Protein AF-A0A3D4UJV1-F1 (afdb_monomer_lite)

Sequence (113 aa):
MIWMHNSDQGIFFSTETPVWVSLVMLLGGVVTIVPLICFTNAVRLLPLSTVGLMQYSAPTGQLLLSVVFFDEVFTPLKFAAFAIIWVAVGIYSWDMIRGHRASRAALRTEMLE

Structure (mmCIF, N/CA/C/O backbone):
data_AF-A0A3D4UJV1-F1
#
_entry.id   AF-A0A3D4UJV1-F1
#
loop_
_atom_site.group_PDB
_atom_site.id
_atom_site.type_symbol
_atom_site.label_atom_id
_atom_site.label_alt_id
_atom_site.label_comp_id
_atom_site.label_asym_id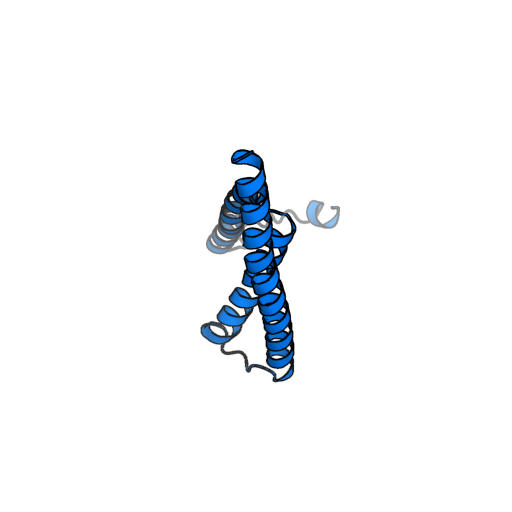
_atom_site.label_entity_id
_atom_site.label_seq_id
_atom_site.pdbx_PDB_ins_code
_atom_site.Cartn_x
_atom_site.Cartn_y
_atom_site.Cartn_z
_atom_site.occupancy
_atom_site.B_iso_or_equiv
_atom_site.auth_seq_id
_atom_site.auth_comp_id
_atom_site.auth_asym_id
_atom_site.auth_atom_id
_atom_site.pdbx_PDB_model_num
ATOM 1 N N . MET A 1 1 ? 30.342 -4.001 -1.240 1.00 52.56 1 MET A N 1
ATOM 2 C CA . MET A 1 1 ? 31.024 -2.690 -1.354 1.00 52.56 1 MET A CA 1
ATOM 3 C C . MET A 1 1 ? 32.319 -2.736 -2.172 1.00 52.56 1 MET A C 1
ATOM 5 O O . MET A 1 1 ? 32.577 -1.776 -2.877 1.00 52.56 1 MET A O 1
ATOM 9 N N . ILE A 1 2 ? 33.084 -3.838 -2.179 1.00 67.94 2 ILE A N 1
ATOM 10 C CA . ILE A 1 2 ? 34.333 -3.967 -2.969 1.00 67.94 2 ILE A CA 1
ATOM 11 C C . ILE A 1 2 ? 34.107 -3.919 -4.497 1.00 67.94 2 ILE A C 1
ATOM 13 O O . ILE A 1 2 ? 34.927 -3.365 -5.218 1.00 67.94 2 ILE A O 1
ATOM 17 N N . TRP A 1 3 ? 32.979 -4.430 -5.004 1.00 66.25 3 TRP A N 1
ATOM 18 C CA . TRP A 1 3 ? 32.669 -4.405 -6.444 1.00 66.25 3 TRP A CA 1
ATOM 19 C C . TRP A 1 3 ? 32.398 -2.986 -6.978 1.00 66.25 3 TRP A C 1
ATOM 21 O O . TRP A 1 3 ? 32.878 -2.629 -8.047 1.00 66.25 3 TRP A O 1
ATOM 31 N N . MET A 1 4 ? 31.707 -2.147 -6.194 1.00 57.94 4 MET A N 1
ATOM 32 C CA . MET A 1 4 ? 31.446 -0.737 -6.536 1.00 57.94 4 MET A CA 1
ATOM 33 C C . MET A 1 4 ? 32.677 0.157 -6.348 1.00 57.94 4 MET A C 1
ATOM 35 O O . MET A 1 4 ? 32.786 1.168 -7.018 1.00 57.94 4 MET A O 1
ATOM 39 N N . HIS A 1 5 ? 33.613 -0.207 -5.466 1.00 64.88 5 HIS A N 1
ATOM 40 C CA . HIS A 1 5 ? 34.853 0.558 -5.280 1.00 64.88 5 HIS A CA 1
ATOM 41 C C . HIS A 1 5 ? 35.839 0.402 -6.448 1.00 64.88 5 HIS A C 1
ATOM 43 O O . HIS A 1 5 ? 36.641 1.290 -6.686 1.00 64.88 5 HIS A O 1
ATOM 49 N N . ASN A 1 6 ? 35.773 -0.717 -7.177 1.00 65.00 6 ASN A N 1
ATOM 50 C CA . ASN A 1 6 ? 36.601 -0.960 -8.365 1.00 65.00 6 ASN A CA 1
ATOM 51 C C . ASN A 1 6 ? 35.888 -0.591 -9.676 1.00 65.00 6 ASN A C 1
ATOM 53 O O . ASN A 1 6 ? 36.486 -0.661 -10.746 1.00 65.00 6 ASN A O 1
ATOM 57 N N . SER A 1 7 ? 34.606 -0.237 -9.593 1.00 63.44 7 SER A N 1
ATOM 58 C CA . SER A 1 7 ? 33.786 0.158 -10.731 1.00 63.44 7 SER A CA 1
ATOM 59 C C . SER A 1 7 ? 33.468 1.642 -10.560 1.00 63.44 7 SER A C 1
ATOM 61 O O . SER A 1 7 ? 32.452 1.971 -9.955 1.00 63.44 7 SER A O 1
ATOM 63 N N . ASP A 1 8 ? 34.310 2.537 -11.087 1.00 56.16 8 ASP A N 1
ATOM 64 C CA . ASP A 1 8 ? 34.094 4.003 -11.134 1.00 56.16 8 ASP A CA 1
ATOM 65 C C . ASP A 1 8 ? 32.889 4.413 -12.020 1.00 56.16 8 ASP A C 1
ATOM 67 O O . ASP A 1 8 ? 32.858 5.464 -12.658 1.00 56.16 8 ASP A O 1
ATOM 71 N N . GLN A 1 9 ? 31.864 3.567 -12.097 1.00 62.94 9 GLN A N 1
ATOM 72 C CA . GLN A 1 9 ? 30.640 3.788 -12.847 1.00 62.94 9 GLN A CA 1
ATOM 73 C C . GLN A 1 9 ? 29.576 4.322 -11.891 1.00 62.94 9 GLN A C 1
ATOM 75 O O . GLN A 1 9 ? 28.816 3.578 -11.267 1.00 62.94 9 GLN A O 1
ATOM 80 N N . GLY A 1 10 ? 29.527 5.646 -11.755 1.00 63.19 10 GLY A N 1
ATOM 81 C CA . GLY A 1 10 ? 28.397 6.309 -11.116 1.00 63.19 10 GLY A CA 1
ATOM 82 C C . GLY A 1 10 ? 27.124 6.049 -11.922 1.00 63.19 10 GLY A C 1
ATOM 83 O O . GLY A 1 10 ? 27.002 6.517 -13.040 1.00 63.19 10 GLY A O 1
ATOM 84 N N . ILE A 1 11 ? 26.152 5.325 -11.364 1.00 69.62 11 ILE A N 1
ATOM 85 C CA . ILE A 1 11 ? 24.879 5.007 -12.049 1.00 69.62 11 ILE A CA 1
ATOM 86 C C . ILE A 1 11 ? 24.073 6.284 -12.381 1.00 69.62 11 ILE A C 1
ATOM 88 O O . ILE A 1 11 ? 23.264 6.300 -13.307 1.00 69.62 11 ILE A O 1
ATOM 92 N N . PHE A 1 12 ? 24.310 7.368 -11.638 1.00 70.62 12 PHE A N 1
ATOM 93 C CA . PHE A 1 12 ? 23.686 8.672 -11.843 1.00 70.62 12 PHE A CA 1
ATOM 94 C C . PHE A 1 12 ? 24.579 9.566 -12.700 1.00 70.62 12 PHE A C 1
ATOM 96 O O . PHE A 1 12 ? 25.737 9.791 -12.359 1.00 70.62 12 PHE A O 1
ATOM 103 N N . PHE A 1 13 ? 24.016 10.112 -13.779 1.00 69.88 13 PHE A N 1
ATOM 104 C CA . PHE A 1 13 ? 24.700 11.039 -14.689 1.00 69.88 13 PHE A CA 1
ATOM 105 C C . PHE A 1 13 ? 26.000 10.498 -15.323 1.00 69.88 13 PHE A C 1
ATOM 107 O O . PHE A 1 13 ? 26.877 11.288 -15.671 1.00 69.88 13 PHE A O 1
ATOM 114 N N . SER A 1 14 ? 26.137 9.177 -15.514 1.00 72.69 14 SER A N 1
ATOM 115 C CA . SER A 1 14 ? 27.242 8.646 -16.330 1.00 72.69 14 SER A CA 1
ATOM 116 C C . SER A 1 14 ? 27.056 8.973 -17.808 1.00 72.69 14 SER A C 1
ATOM 118 O O . SER A 1 14 ? 25.929 9.062 -18.295 1.00 72.69 14 SER A O 1
ATOM 120 N N . THR A 1 15 ? 28.168 9.093 -18.532 1.00 66.69 15 THR A N 1
ATOM 121 C CA . THR A 1 15 ? 28.199 9.311 -19.988 1.00 66.69 15 THR A CA 1
ATOM 122 C C . THR A 1 15 ? 27.546 8.160 -20.768 1.00 66.69 15 THR A C 1
ATOM 124 O O . THR A 1 15 ? 27.037 8.374 -21.863 1.00 66.69 15 THR A O 1
ATOM 127 N N . GLU A 1 16 ? 27.517 6.963 -20.177 1.00 71.88 16 GLU A N 1
ATOM 128 C CA . GLU A 1 16 ? 26.940 5.737 -20.742 1.00 71.88 16 GLU A CA 1
ATOM 129 C C . GLU A 1 16 ? 25.411 5.664 -20.560 1.00 71.88 16 GLU A C 1
ATOM 131 O O . GLU A 1 16 ? 24.700 5.059 -21.364 1.00 71.88 16 GLU A O 1
ATOM 136 N N . THR A 1 17 ? 24.876 6.281 -19.500 1.00 73.06 17 THR A N 1
ATOM 137 C CA . THR A 1 17 ? 23.440 6.255 -19.195 1.00 73.06 17 THR A CA 1
ATOM 138 C C . THR A 1 17 ? 22.736 7.502 -19.723 1.00 73.06 17 THR A C 1
ATOM 140 O O . THR A 1 17 ? 23.117 8.617 -19.364 1.00 73.06 17 THR A O 1
ATOM 143 N N . PRO A 1 18 ? 21.641 7.363 -20.486 1.00 82.69 18 PRO A N 1
ATOM 144 C CA . PRO A 1 18 ? 20.849 8.510 -20.902 1.00 82.69 18 PRO A CA 1
ATOM 145 C C . PRO A 1 18 ? 20.337 9.324 -19.702 1.00 82.69 18 PRO A C 1
ATOM 147 O O . PRO A 1 18 ? 19.801 8.768 -18.742 1.00 82.69 18 PRO A O 1
ATOM 150 N N . VAL A 1 19 ? 20.417 10.656 -19.788 1.00 83.50 19 VAL A N 1
ATOM 151 C CA . VAL A 1 19 ? 20.004 11.588 -18.715 1.00 83.50 19 VAL A CA 1
ATOM 152 C C . VAL A 1 19 ? 18.552 11.365 -18.264 1.00 83.50 19 VAL A C 1
ATOM 154 O O . VAL A 1 19 ? 18.228 11.539 -17.087 1.00 83.50 19 VAL A O 1
ATOM 157 N N . TRP A 1 20 ? 17.675 10.916 -19.170 1.00 84.81 20 TRP A N 1
ATOM 158 C CA . TRP A 1 20 ? 16.277 10.617 -18.851 1.00 84.81 20 TRP A CA 1
ATOM 159 C C . TRP A 1 20 ? 16.130 9.494 -17.812 1.00 84.81 20 TRP A C 1
ATOM 161 O O . TRP A 1 20 ? 15.226 9.560 -16.984 1.00 84.81 20 TRP A O 1
ATOM 171 N N . VAL A 1 21 ? 17.032 8.505 -17.792 1.00 85.75 21 VAL A N 1
ATOM 172 C CA . VAL A 1 21 ? 16.995 7.392 -16.825 1.00 85.75 21 VAL A CA 1
ATOM 173 C C . VAL A 1 21 ? 17.255 7.911 -15.412 1.00 85.75 21 VAL A C 1
ATOM 175 O O . VAL A 1 21 ? 16.516 7.589 -14.483 1.00 85.75 21 VAL A O 1
ATOM 178 N N . SER A 1 22 ? 18.258 8.783 -15.260 1.00 86.06 22 SER A N 1
ATOM 179 C CA . SER A 1 22 ? 18.573 9.432 -13.979 1.00 86.06 22 SER A CA 1
ATOM 180 C C . SER A 1 22 ? 17.407 10.299 -13.483 1.00 86.06 22 SER A C 1
ATOM 182 O O . SER A 1 22 ? 17.075 10.273 -12.297 1.00 86.06 22 SER A O 1
ATOM 184 N N . LEU A 1 23 ? 16.736 11.014 -14.394 1.00 86.25 23 LEU A N 1
ATOM 185 C CA . LEU A 1 23 ? 15.533 11.799 -14.093 1.00 86.25 23 LEU A CA 1
ATOM 186 C C . LEU A 1 23 ? 14.362 10.923 -13.626 1.00 86.25 23 LEU A C 1
ATOM 188 O O . LEU A 1 23 ? 13.740 11.238 -12.614 1.00 86.25 23 LEU A O 1
ATOM 192 N N . VAL A 1 24 ? 14.074 9.813 -14.313 1.00 88.44 24 VAL A N 1
ATOM 193 C CA . VAL A 1 24 ? 12.981 8.898 -13.937 1.00 88.44 24 VAL A CA 1
ATOM 194 C C . VAL A 1 24 ? 13.258 8.214 -12.594 1.00 88.44 24 VAL A C 1
ATOM 196 O O . VAL A 1 24 ? 12.341 8.086 -11.785 1.00 88.44 24 VAL A O 1
ATOM 199 N N . MET A 1 25 ? 14.508 7.840 -12.296 1.00 85.56 25 MET A N 1
ATOM 200 C CA . MET A 1 25 ? 14.876 7.286 -10.983 1.00 85.56 25 MET A CA 1
ATOM 201 C C . MET A 1 25 ? 14.678 8.300 -9.848 1.00 85.56 25 MET A C 1
ATOM 203 O O . MET A 1 25 ? 14.122 7.949 -8.806 1.00 85.56 25 MET A O 1
ATOM 207 N N . LEU A 1 26 ? 15.073 9.562 -10.054 1.00 86.69 26 LEU A N 1
ATOM 208 C CA . LEU A 1 26 ? 14.816 10.643 -9.095 1.00 86.69 26 LEU A CA 1
ATOM 209 C C . LEU A 1 26 ? 13.315 10.870 -8.890 1.00 86.69 26 LEU A C 1
ATOM 211 O O . LEU A 1 26 ? 12.848 10.966 -7.753 1.00 86.69 26 LEU A O 1
ATOM 215 N N . LEU A 1 27 ? 12.548 10.899 -9.981 1.00 88.31 27 LEU A N 1
ATOM 216 C CA . LEU A 1 27 ? 11.095 11.038 -9.927 1.00 88.31 27 LEU A CA 1
ATOM 217 C C . LEU A 1 27 ? 10.429 9.860 -9.211 1.00 88.31 27 LEU A C 1
ATOM 219 O O . LEU A 1 27 ? 9.482 10.085 -8.465 1.00 88.31 27 LEU A O 1
ATOM 223 N N . GLY A 1 28 ? 10.941 8.634 -9.348 1.00 87.62 28 GLY A N 1
ATOM 224 C CA . GLY A 1 28 ? 10.463 7.474 -8.589 1.00 87.62 28 GLY A CA 1
ATOM 225 C C . GLY A 1 28 ? 10.554 7.678 -7.071 1.00 87.62 28 GLY A C 1
ATOM 226 O O . GLY A 1 28 ? 9.618 7.346 -6.340 1.00 87.62 28 GLY A O 1
ATOM 227 N N . GLY A 1 29 ? 11.634 8.304 -6.591 1.00 86.12 29 GLY A N 1
ATOM 228 C CA . GLY A 1 29 ? 11.777 8.704 -5.186 1.00 86.12 29 GLY A CA 1
ATOM 229 C C . GLY A 1 29 ? 10.748 9.754 -4.749 1.00 86.12 29 GLY A C 1
ATOM 230 O O . GLY A 1 29 ? 10.138 9.634 -3.689 1.00 86.12 29 GLY A O 1
ATOM 231 N N . VAL A 1 30 ? 10.489 10.761 -5.585 1.00 89.69 30 VAL A N 1
ATOM 232 C CA . VAL A 1 30 ? 9.490 11.804 -5.287 1.00 89.69 30 VAL A CA 1
ATOM 233 C C . VAL A 1 30 ? 8.073 11.222 -5.268 1.00 89.69 30 VAL A C 1
ATOM 235 O O . VAL A 1 30 ? 7.323 11.441 -4.317 1.00 89.69 30 VAL A O 1
ATOM 238 N N . VAL A 1 31 ? 7.721 10.430 -6.282 1.00 90.50 31 VAL A N 1
ATOM 239 C CA . VAL A 1 31 ? 6.404 9.791 -6.430 1.00 90.50 31 VAL A CA 1
ATOM 240 C C . VAL A 1 31 ? 6.094 8.841 -5.272 1.00 90.50 31 VAL A C 1
ATOM 242 O O . VAL A 1 31 ? 4.931 8.703 -4.909 1.00 90.50 31 VAL A O 1
ATOM 245 N N . THR A 1 32 ? 7.102 8.218 -4.656 1.00 86.69 32 THR A N 1
ATOM 246 C CA . THR A 1 32 ? 6.914 7.328 -3.497 1.00 86.69 32 THR A CA 1
ATOM 247 C C . THR A 1 32 ? 6.840 8.078 -2.167 1.00 86.69 32 THR A C 1
ATOM 249 O O . THR A 1 32 ? 6.041 7.708 -1.306 1.00 86.69 32 THR A O 1
ATOM 252 N N . ILE A 1 33 ? 7.601 9.162 -1.992 1.00 92.75 33 ILE A N 1
ATOM 253 C CA . ILE A 1 33 ? 7.597 9.960 -0.753 1.00 92.75 33 ILE A CA 1
ATOM 254 C C . ILE A 1 33 ? 6.272 10.703 -0.543 1.00 92.75 33 ILE A C 1
ATOM 256 O O . ILE A 1 33 ? 5.781 10.771 0.584 1.00 92.75 33 ILE A O 1
ATOM 260 N N . VAL A 1 34 ? 5.668 11.237 -1.607 1.00 90.94 34 VAL A N 1
ATOM 261 C CA . VAL A 1 34 ? 4.410 12.003 -1.531 1.00 90.94 34 VAL A CA 1
ATOM 262 C C . VAL A 1 34 ? 3.270 11.219 -0.848 1.00 90.94 34 VAL A C 1
ATOM 264 O O . VAL A 1 34 ? 2.738 11.703 0.159 1.00 90.94 34 VAL A O 1
ATOM 267 N N . PRO A 1 35 ? 2.891 10.011 -1.312 1.00 83.56 35 PRO A N 1
ATOM 268 C CA . PRO A 1 35 ? 1.860 9.218 -0.654 1.00 83.56 35 PRO A CA 1
ATOM 269 C C . PRO A 1 35 ? 2.295 8.748 0.737 1.00 83.56 35 PRO A C 1
ATOM 271 O O . PRO A 1 35 ? 1.449 8.666 1.623 1.00 83.56 35 PRO A O 1
ATOM 274 N N . LEU A 1 36 ? 3.591 8.511 0.974 1.00 86.94 36 LEU A N 1
ATOM 275 C CA . LEU A 1 36 ? 4.096 8.093 2.285 1.00 86.94 36 LEU A CA 1
ATOM 276 C C . LEU A 1 36 ? 3.909 9.184 3.351 1.00 86.94 36 LEU A C 1
ATOM 278 O O . LEU A 1 36 ? 3.465 8.897 4.465 1.00 86.94 36 LEU A O 1
ATOM 282 N N . ILE A 1 37 ? 4.200 10.443 3.012 1.00 89.75 37 ILE A N 1
ATOM 283 C CA . ILE A 1 37 ? 3.998 11.589 3.909 1.00 89.75 37 ILE A CA 1
ATOM 284 C C . ILE A 1 37 ? 2.502 11.810 4.155 1.00 89.75 37 ILE A C 1
ATOM 286 O O . ILE A 1 37 ? 2.091 11.992 5.303 1.00 89.75 37 ILE A O 1
ATOM 290 N N . CYS A 1 38 ? 1.675 11.749 3.106 1.00 84.94 38 CYS A N 1
ATOM 291 C CA . CYS A 1 38 ? 0.218 11.849 3.234 1.00 84.94 38 CYS A CA 1
ATOM 292 C C . CYS A 1 38 ? -0.339 10.754 4.164 1.00 84.94 38 CYS A C 1
ATOM 294 O O . CYS A 1 38 ? -1.048 11.044 5.130 1.00 84.94 38 CYS A O 1
ATOM 296 N N . PHE A 1 39 ? 0.075 9.504 3.945 1.00 82.31 39 PHE A N 1
ATOM 297 C CA . PHE A 1 39 ? -0.311 8.356 4.758 1.00 82.31 39 PHE A CA 1
ATOM 298 C C . PHE A 1 39 ? 0.142 8.495 6.213 1.00 82.31 39 PHE A C 1
ATOM 300 O O . PHE A 1 39 ? -0.654 8.278 7.121 1.00 82.31 39 PHE A O 1
ATOM 307 N N . THR A 1 40 ? 1.383 8.922 6.455 1.00 85.50 40 THR A N 1
ATOM 308 C CA . THR A 1 40 ? 1.928 9.104 7.813 1.00 85.50 40 THR A CA 1
ATOM 309 C C . THR A 1 40 ? 1.114 10.111 8.630 1.00 85.50 40 THR A C 1
ATOM 311 O O . THR A 1 40 ? 0.953 9.938 9.839 1.00 85.50 40 THR A O 1
ATOM 314 N N . ASN A 1 41 ? 0.567 11.144 7.984 1.00 83.81 41 ASN A N 1
ATOM 315 C CA . ASN A 1 41 ? -0.332 12.095 8.636 1.00 83.81 41 ASN A CA 1
ATOM 316 C C . ASN A 1 41 ? -1.727 11.493 8.885 1.00 83.81 41 ASN A C 1
ATOM 318 O O . ASN A 1 41 ? -2.278 11.668 9.969 1.00 83.81 41 ASN A O 1
ATOM 322 N N . ALA A 1 42 ? -2.274 10.741 7.924 1.00 78.44 42 ALA A N 1
ATOM 323 C CA . ALA A 1 42 ? -3.596 10.118 8.034 1.00 78.44 42 ALA A CA 1
ATOM 324 C C . ALA A 1 42 ? -3.653 8.973 9.064 1.00 78.44 42 ALA A C 1
ATOM 326 O O . ALA A 1 42 ? -4.641 8.832 9.783 1.00 78.44 42 ALA A O 1
ATOM 327 N N . VAL A 1 43 ? -2.586 8.177 9.186 1.00 81.31 43 VAL A N 1
ATOM 328 C CA . VAL A 1 43 ? -2.537 6.997 10.067 1.00 81.31 43 VAL A CA 1
ATOM 329 C C . VAL A 1 43 ? -2.684 7.360 11.547 1.00 81.31 43 VAL A C 1
ATOM 331 O O . VAL A 1 43 ? -3.190 6.564 12.328 1.00 81.31 43 VAL A O 1
ATOM 334 N N . ARG A 1 44 ? -2.289 8.581 11.935 1.00 78.75 44 ARG A N 1
ATOM 335 C CA . ARG A 1 44 ? -2.397 9.084 13.317 1.00 78.75 44 ARG A CA 1
ATOM 336 C C . ARG A 1 44 ? -3.844 9.319 13.757 1.00 78.75 44 ARG A C 1
ATOM 338 O O . ARG A 1 44 ? -4.096 9.463 14.947 1.00 78.75 44 ARG A O 1
ATOM 345 N N . LEU A 1 45 ? -4.773 9.378 12.803 1.00 76.12 45 LEU A N 1
ATOM 346 C CA . LEU A 1 45 ? -6.190 9.679 13.013 1.00 76.12 45 LEU A CA 1
ATOM 347 C C . LEU A 1 45 ? -7.081 8.433 12.882 1.00 76.12 45 LEU A C 1
ATOM 349 O O . LEU A 1 45 ? -8.286 8.521 13.112 1.00 76.12 45 LEU A O 1
ATOM 353 N N . LEU A 1 46 ? -6.516 7.288 12.487 1.00 77.94 46 LEU A N 1
ATOM 354 C CA . LEU A 1 46 ? -7.264 6.085 12.130 1.00 77.94 46 LEU A CA 1
ATOM 355 C C . LEU A 1 46 ? -6.923 4.924 13.078 1.00 77.94 46 LEU A C 1
ATOM 357 O O . LEU A 1 46 ? -5.749 4.696 13.372 1.00 77.94 46 LEU A O 1
ATOM 361 N N . PRO A 1 47 ? -7.919 4.133 13.514 1.00 77.62 47 PRO A N 1
ATOM 362 C CA . PRO A 1 47 ? -7.671 2.855 14.170 1.00 77.62 47 PRO A CA 1
ATOM 363 C C . PRO A 1 47 ? -6.808 1.942 13.286 1.00 77.62 47 PRO A C 1
ATOM 365 O O . PRO A 1 47 ? -7.002 1.886 12.069 1.00 77.62 47 PRO A O 1
ATOM 368 N N . LEU A 1 48 ? -5.888 1.184 13.892 1.00 73.56 48 LEU A N 1
ATOM 369 C CA . LEU A 1 48 ? -4.960 0.286 13.183 1.00 73.56 48 LEU A CA 1
ATOM 370 C C . LEU A 1 48 ? -5.690 -0.718 12.264 1.00 73.56 48 LEU A C 1
ATOM 372 O O . LEU A 1 48 ? -5.206 -1.052 11.184 1.00 73.56 48 LEU A O 1
ATOM 376 N N . SER A 1 49 ? -6.891 -1.140 12.663 1.00 72.88 49 SER A N 1
ATOM 377 C CA . SER A 1 49 ? -7.810 -1.955 11.865 1.00 72.88 49 SER A CA 1
ATOM 378 C C . SER A 1 49 ? -8.244 -1.290 10.557 1.00 72.88 49 SER A C 1
ATOM 380 O O . SER A 1 49 ? -8.208 -1.913 9.497 1.00 72.88 49 SER A O 1
ATOM 382 N N . THR A 1 50 ? -8.639 -0.018 10.614 1.00 75.75 50 THR A N 1
ATOM 383 C CA . THR A 1 50 ? -9.092 0.755 9.450 1.00 75.75 50 THR A CA 1
ATOM 384 C C . THR A 1 50 ? -7.948 0.981 8.465 1.00 75.75 50 THR A C 1
ATOM 386 O O . THR A 1 50 ? -8.142 0.906 7.253 1.00 75.75 50 THR A O 1
ATOM 389 N N . VAL A 1 51 ? -6.739 1.199 8.985 1.00 80.50 51 VAL A N 1
ATOM 390 C CA . VAL A 1 51 ? -5.517 1.363 8.188 1.00 80.50 51 VAL A CA 1
ATOM 391 C C . VAL A 1 51 ? -5.191 0.085 7.414 1.00 80.50 51 VAL A C 1
ATOM 393 O O . VAL A 1 51 ? -4.939 0.151 6.212 1.00 80.50 51 VAL A O 1
ATOM 396 N N . GLY A 1 52 ? -5.247 -1.078 8.073 1.00 75.06 52 GLY A N 1
ATOM 397 C CA . GLY A 1 52 ? -5.057 -2.374 7.416 1.00 75.06 52 GLY A CA 1
ATOM 398 C C . GLY A 1 52 ? -6.097 -2.635 6.322 1.00 75.06 52 GLY A C 1
ATOM 399 O O . GLY A 1 52 ? -5.758 -3.137 5.253 1.00 75.06 52 GLY A O 1
ATOM 400 N N . LEU A 1 53 ? -7.348 -2.210 6.534 1.00 75.38 53 LEU A N 1
ATOM 401 C CA . LEU A 1 53 ? -8.390 -2.299 5.509 1.00 75.38 53 LEU A CA 1
ATOM 402 C C . LEU A 1 53 ? -8.087 -1.412 4.295 1.00 75.38 53 LEU A C 1
ATOM 404 O O . LEU A 1 53 ? -8.249 -1.838 3.155 1.00 75.38 53 LEU A O 1
ATOM 408 N N . MET A 1 54 ? -7.609 -0.187 4.527 1.00 77.81 54 MET A N 1
ATOM 409 C CA . MET A 1 54 ? -7.229 0.731 3.450 1.00 77.81 54 MET A CA 1
ATOM 410 C C . MET A 1 54 ? -6.070 0.198 2.608 1.00 77.81 54 MET A C 1
ATOM 412 O O . MET A 1 54 ? -6.030 0.461 1.407 1.00 77.81 54 MET A O 1
ATOM 416 N N . GLN A 1 55 ? -5.161 -0.592 3.182 1.00 78.19 55 GLN A N 1
ATOM 417 C CA . GLN A 1 55 ? -4.060 -1.202 2.431 1.00 78.19 55 GLN A CA 1
ATOM 418 C C . GLN A 1 55 ? -4.528 -2.226 1.388 1.00 78.19 55 GLN A C 1
ATOM 420 O O . GLN A 1 55 ? -3.822 -2.420 0.403 1.00 78.19 55 GLN A O 1
ATOM 425 N N . TYR A 1 56 ? -5.734 -2.797 1.505 1.00 73.94 56 TYR A N 1
ATOM 426 C CA . TYR A 1 56 ? -6.322 -3.649 0.457 1.00 73.94 56 TYR A CA 1
ATOM 427 C C . TYR A 1 56 ? -6.686 -2.888 -0.834 1.00 73.94 56 TYR A C 1
ATOM 429 O O . TYR A 1 56 ? -6.894 -3.502 -1.886 1.00 73.94 56 TYR A O 1
ATOM 437 N N . SER A 1 57 ? -6.695 -1.552 -0.807 1.00 76.62 57 SER A N 1
ATOM 438 C CA . SER A 1 57 ? -6.844 -0.738 -2.020 1.00 76.62 57 SER A CA 1
ATOM 439 C C . SER A 1 57 ? -5.616 -0.812 -2.934 1.00 76.62 57 SER A C 1
ATOM 441 O O . SER A 1 57 ? -5.771 -0.807 -4.153 1.00 76.62 57 SER A O 1
ATOM 443 N N . ALA A 1 58 ? -4.411 -0.966 -2.376 1.00 81.12 58 ALA A N 1
ATOM 444 C CA . ALA A 1 58 ? -3.170 -1.059 -3.141 1.00 81.12 58 ALA A CA 1
ATOM 445 C C . ALA A 1 58 ? -3.132 -2.275 -4.092 1.00 81.12 58 ALA A C 1
ATOM 447 O O . ALA A 1 58 ? -2.951 -2.065 -5.295 1.00 81.12 58 ALA A O 1
ATOM 448 N N . PRO A 1 59 ? -3.375 -3.525 -3.638 1.00 78.81 59 PRO A N 1
ATOM 449 C CA . PRO A 1 59 ? -3.438 -4.669 -4.544 1.00 78.81 59 PRO A CA 1
ATOM 450 C C . PRO A 1 59 ? -4.610 -4.571 -5.532 1.00 78.81 59 PRO A C 1
ATOM 452 O O . PRO A 1 59 ? -4.498 -5.074 -6.645 1.00 78.81 59 PRO A O 1
ATOM 455 N N . THR A 1 60 ? -5.702 -3.877 -5.186 1.00 81.75 60 THR A N 1
ATOM 456 C CA . THR A 1 60 ? -6.810 -3.610 -6.123 1.00 81.75 60 THR A CA 1
ATOM 457 C C . THR A 1 60 ? -6.391 -2.642 -7.234 1.00 81.75 60 THR A C 1
ATOM 459 O O . THR A 1 60 ? -6.677 -2.884 -8.403 1.00 81.75 60 THR A O 1
ATOM 462 N N . GLY A 1 61 ? -5.678 -1.567 -6.891 1.00 83.12 61 GLY A N 1
ATOM 463 C CA . GLY A 1 61 ? -5.127 -0.624 -7.863 1.00 83.12 61 GLY A CA 1
ATOM 464 C C . GLY A 1 61 ? -4.102 -1.285 -8.782 1.00 83.12 61 GLY A C 1
ATOM 465 O O . GLY A 1 61 ? -4.159 -1.096 -9.993 1.00 83.12 61 GLY A O 1
ATOM 466 N N . GLN A 1 62 ? -3.224 -2.125 -8.225 1.00 82.81 62 GLN A N 1
ATOM 467 C CA . GLN A 1 62 ? -2.261 -2.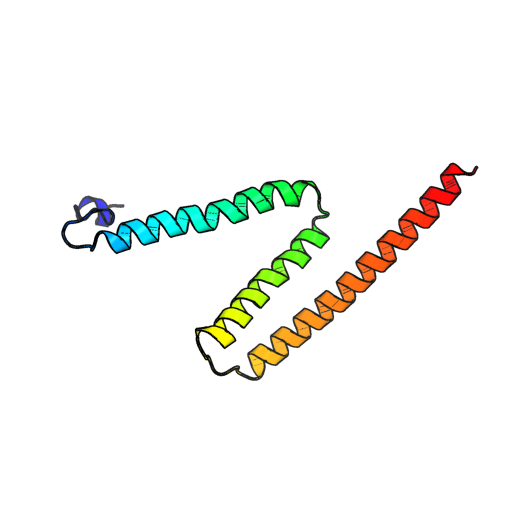904 -9.003 1.00 82.81 62 GLN A CA 1
ATOM 468 C C . GLN A 1 62 ? -2.961 -3.876 -9.958 1.00 82.81 62 GLN A C 1
ATOM 470 O O . GLN A 1 62 ? -2.587 -3.960 -11.122 1.00 82.81 62 GLN A O 1
ATOM 475 N N . LEU A 1 63 ? -4.017 -4.550 -9.498 1.00 81.50 63 LEU A N 1
ATOM 476 C CA . LEU A 1 63 ? -4.846 -5.415 -10.330 1.00 81.50 63 LEU A CA 1
ATOM 477 C C . LEU A 1 63 ? -5.505 -4.649 -11.485 1.00 81.50 63 LEU A C 1
ATOM 479 O O . LEU A 1 63 ? -5.443 -5.099 -12.626 1.00 81.50 63 LEU A O 1
ATO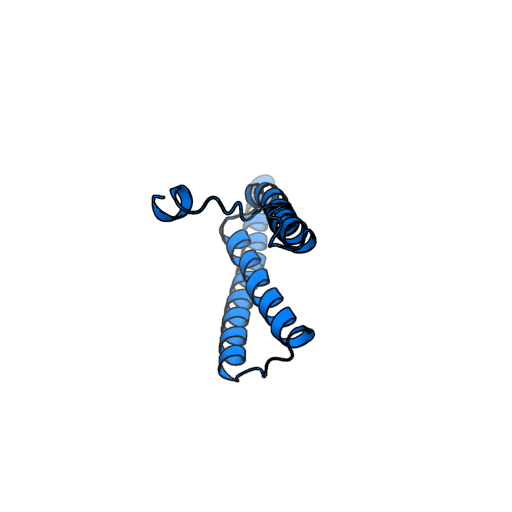M 483 N N . LEU A 1 64 ? -6.101 -3.487 -11.206 1.00 82.38 64 LEU A N 1
ATOM 484 C CA . LEU A 1 64 ? -6.724 -2.638 -12.225 1.00 82.38 64 LEU A CA 1
ATOM 485 C C . LEU A 1 64 ? -5.706 -2.143 -13.254 1.00 82.38 64 LEU A C 1
ATOM 487 O O . LEU A 1 64 ? -5.979 -2.208 -14.448 1.00 82.38 64 LEU A O 1
ATOM 491 N N . LEU A 1 65 ? -4.526 -1.700 -12.811 1.00 82.31 65 LEU A N 1
ATOM 492 C CA . LEU A 1 65 ? -3.427 -1.344 -13.709 1.00 82.31 65 LEU A CA 1
ATOM 493 C C . LEU A 1 65 ? -3.000 -2.540 -14.567 1.00 82.31 65 LEU A C 1
ATOM 495 O O . LEU A 1 65 ? -2.850 -2.388 -15.774 1.00 82.31 65 LEU A O 1
ATOM 499 N N . SER A 1 66 ? -2.862 -3.735 -13.987 1.00 82.75 66 SER A N 1
ATOM 500 C CA . SER A 1 66 ? -2.530 -4.951 -14.740 1.00 82.75 66 SER A CA 1
ATOM 501 C C . SER A 1 66 ? -3.563 -5.295 -15.817 1.00 82.75 66 SER A C 1
ATOM 503 O O . SER A 1 66 ? -3.175 -5.695 -16.908 1.00 82.75 66 SER A O 1
ATOM 505 N N . VAL A 1 67 ? -4.859 -5.111 -15.550 1.00 77.69 67 VAL A N 1
ATOM 506 C CA . VAL A 1 67 ? -5.915 -5.369 -16.546 1.00 77.69 67 VAL A CA 1
ATOM 507 C C . VAL A 1 67 ? -5.963 -4.279 -17.612 1.00 77.69 67 VAL A C 1
ATOM 509 O O . VAL A 1 67 ? -6.005 -4.581 -18.794 1.00 77.69 67 VAL A O 1
ATOM 512 N N . VAL A 1 68 ? -5.981 -3.011 -17.200 1.00 80.75 68 VAL A N 1
ATOM 513 C CA . VAL A 1 68 ? -6.276 -1.883 -18.098 1.00 80.75 68 VAL A CA 1
ATOM 514 C C . VAL A 1 68 ? -5.052 -1.449 -18.903 1.00 80.75 68 VAL A C 1
ATOM 516 O O . VAL A 1 68 ? -5.195 -1.064 -20.058 1.00 80.75 68 VAL A O 1
ATOM 519 N N . PHE A 1 69 ? -3.861 -1.471 -18.299 1.00 80.81 69 PHE A N 1
ATOM 520 C CA . PHE A 1 69 ? -2.628 -0.985 -18.930 1.00 80.81 69 PHE A CA 1
ATOM 521 C C . PHE A 1 69 ? -1.754 -2.101 -19.502 1.00 80.81 69 PHE A C 1
ATOM 523 O O . PHE A 1 69 ? -1.083 -1.873 -20.505 1.00 80.81 69 PHE A O 1
ATOM 530 N N . PHE A 1 70 ? -1.723 -3.274 -18.862 1.00 79.12 70 PHE A N 1
ATOM 531 C CA . PHE A 1 70 ? -0.846 -4.377 -19.275 1.00 79.12 70 PHE A CA 1
ATOM 532 C C . PHE A 1 70 ? -1.567 -5.477 -20.067 1.00 79.12 70 PHE A C 1
ATOM 534 O O . PHE A 1 70 ? -0.892 -6.382 -20.552 1.00 79.12 70 PHE A O 1
ATOM 541 N N . ASP A 1 71 ? -2.898 -5.396 -20.209 1.00 70.62 71 ASP A N 1
ATOM 542 C CA . ASP A 1 71 ? -3.746 -6.340 -20.964 1.00 70.62 71 ASP A CA 1
ATOM 543 C C . ASP A 1 71 ? -3.479 -7.822 -20.603 1.00 70.62 71 ASP A C 1
ATOM 545 O O . ASP A 1 71 ? -3.602 -8.744 -21.414 1.00 70.62 71 ASP A O 1
ATOM 549 N N . GLU A 1 72 ? -3.050 -8.071 -19.358 1.00 70.75 72 GLU A N 1
ATOM 550 C CA . GLU A 1 72 ? -2.665 -9.406 -18.911 1.00 70.75 72 GLU A CA 1
ATOM 551 C C . GLU A 1 72 ? -3.907 -10.291 -18.759 1.00 70.75 72 GLU A C 1
ATOM 553 O O . GLU A 1 72 ? -4.855 -9.948 -18.044 1.00 70.75 72 GLU A O 1
ATOM 558 N N . VAL A 1 73 ? -3.875 -11.479 -19.374 1.00 69.19 73 VAL A N 1
ATOM 559 C CA . VAL A 1 73 ? -4.982 -12.436 -19.298 1.00 69.19 73 VAL A CA 1
ATOM 560 C C . VAL A 1 73 ? -5.232 -12.808 -17.840 1.00 69.19 73 VAL A C 1
ATOM 562 O O . VAL A 1 73 ? -4.400 -13.422 -17.162 1.00 69.19 73 VAL A O 1
ATOM 565 N N . PHE A 1 74 ? -6.413 -12.435 -17.355 1.00 67.56 74 PHE A N 1
ATOM 566 C CA . PHE A 1 74 ? -6.804 -12.667 -15.979 1.00 67.56 74 PHE A CA 1
ATOM 567 C C . PHE A 1 74 ? -6.979 -14.164 -15.723 1.00 67.56 74 PHE A C 1
ATOM 569 O O . PHE A 1 74 ? -7.970 -14.775 -16.118 1.00 67.56 74 PHE A O 1
ATOM 576 N N . THR A 1 75 ? -5.997 -14.786 -15.067 1.00 79.81 75 THR A N 1
ATOM 577 C CA . THR A 1 75 ? -6.090 -16.203 -14.711 1.00 79.81 75 THR A CA 1
ATOM 578 C C . THR A 1 75 ? -7.251 -16.400 -13.726 1.00 79.81 75 THR A C 1
ATOM 580 O O . THR A 1 75 ? -7.338 -15.644 -12.752 1.00 79.81 75 THR A O 1
ATOM 583 N N . PRO A 1 76 ? -8.099 -17.434 -13.885 1.00 80.31 76 PRO A N 1
ATOM 584 C CA . PRO A 1 76 ? -9.232 -17.693 -12.987 1.00 80.31 76 PRO A CA 1
ATOM 585 C C . PRO A 1 76 ? -8.849 -17.746 -11.499 1.00 80.31 76 PRO A C 1
ATOM 587 O O . PRO A 1 76 ? -9.616 -17.327 -10.634 1.00 80.31 76 PRO A O 1
ATOM 590 N N . LEU A 1 77 ? -7.625 -18.192 -11.198 1.00 83.19 77 LEU A N 1
ATOM 591 C CA . LEU A 1 77 ? -7.076 -18.225 -9.843 1.00 83.19 77 LEU A CA 1
ATOM 592 C C . LEU A 1 77 ? -6.901 -16.822 -9.227 1.00 83.19 77 LEU A C 1
ATOM 594 O O . LEU A 1 77 ? -7.238 -16.627 -8.060 1.00 83.19 77 LEU A O 1
ATOM 598 N N . LYS A 1 78 ? -6.424 -15.835 -10.005 1.00 80.06 78 LYS A N 1
ATOM 599 C CA . LYS A 1 78 ? -6.267 -14.439 -9.551 1.00 80.06 78 LYS A CA 1
ATOM 600 C C . LYS A 1 78 ? -7.636 -13.824 -9.228 1.00 80.06 78 LYS A C 1
ATOM 602 O O . LYS A 1 78 ? -7.777 -13.126 -8.228 1.00 80.06 78 LYS A O 1
ATOM 607 N N . PHE A 1 79 ? -8.652 -14.140 -10.033 1.00 81.75 79 PHE A N 1
ATOM 608 C CA . PHE A 1 79 ? -10.027 -13.688 -9.812 1.00 81.75 79 PHE A CA 1
ATOM 609 C C . PHE A 1 79 ? -10.651 -14.299 -8.550 1.00 81.75 79 PHE A C 1
ATOM 611 O O . PHE A 1 79 ? -11.222 -13.578 -7.735 1.00 81.75 79 PHE A O 1
ATOM 618 N N . ALA A 1 80 ? -10.501 -15.612 -8.347 1.00 84.88 80 ALA A N 1
ATOM 619 C CA . ALA A 1 80 ? -11.011 -16.285 -7.153 1.00 84.88 80 ALA A CA 1
ATOM 620 C C . ALA A 1 80 ? -10.364 -15.740 -5.867 1.00 84.88 80 ALA A C 1
ATOM 622 O O . ALA A 1 80 ? -11.065 -15.446 -4.899 1.00 84.88 80 ALA A O 1
ATOM 623 N N . ALA A 1 81 ? -9.041 -15.538 -5.875 1.00 84.06 81 ALA A N 1
ATOM 624 C CA . ALA A 1 81 ? -8.326 -14.930 -4.754 1.00 84.06 81 ALA A CA 1
ATOM 625 C C . ALA A 1 81 ? -8.829 -13.506 -4.461 1.00 84.06 81 ALA A C 1
ATOM 627 O O . ALA A 1 81 ? -9.093 -13.166 -3.308 1.00 84.06 81 ALA A O 1
ATOM 628 N N . PHE A 1 82 ? -9.033 -12.694 -5.503 1.00 83.19 82 PHE A N 1
ATOM 629 C CA . PHE A 1 82 ? -9.581 -11.346 -5.369 1.00 83.19 82 PHE A CA 1
ATOM 630 C C . PHE A 1 82 ? -10.993 -11.347 -4.767 1.00 83.19 82 PHE A C 1
ATOM 632 O O . PHE A 1 82 ? -11.260 -10.591 -3.833 1.00 83.19 82 PHE A O 1
ATOM 639 N N . ALA A 1 83 ? -11.879 -12.228 -5.241 1.00 87.00 83 ALA A N 1
ATOM 640 C CA . ALA A 1 83 ? -13.245 -12.336 -4.736 1.00 87.00 83 ALA A CA 1
ATOM 641 C C . ALA A 1 83 ? -13.284 -12.708 -3.244 1.00 87.00 83 ALA A C 1
ATOM 643 O O . ALA A 1 83 ? -14.022 -12.091 -2.480 1.00 87.00 83 ALA A O 1
ATOM 644 N N . ILE A 1 84 ? -12.456 -13.663 -2.806 1.00 87.31 84 ILE A N 1
ATOM 645 C CA . ILE A 1 84 ? -12.372 -14.074 -1.393 1.00 87.31 84 ILE A CA 1
ATOM 646 C C . ILE A 1 84 ? -11.919 -12.909 -0.506 1.00 87.31 84 ILE A C 1
ATOM 648 O O . ILE A 1 84 ? -12.526 -12.654 0.537 1.00 87.31 84 ILE A O 1
ATOM 652 N N . ILE A 1 85 ? -10.886 -12.176 -0.932 1.00 85.25 85 ILE A N 1
ATOM 653 C CA . ILE A 1 85 ? -10.389 -10.999 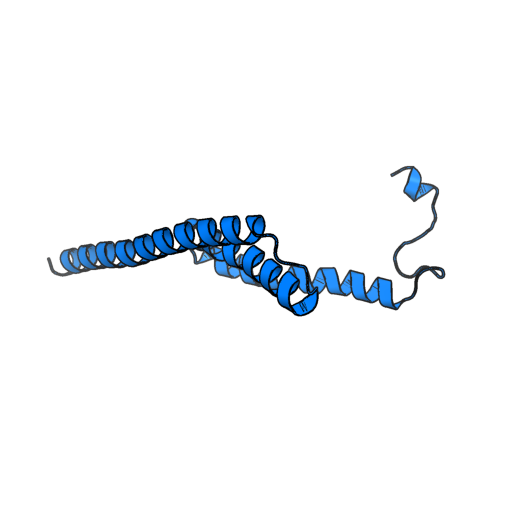-0.211 1.00 85.25 85 ILE A CA 1
ATOM 654 C C . ILE A 1 85 ? -11.500 -9.952 -0.078 1.00 85.25 85 ILE A C 1
ATOM 656 O O . ILE A 1 85 ? -11.742 -9.445 1.015 1.00 85.25 85 ILE A O 1
ATOM 660 N N . TRP A 1 86 ? -12.218 -9.661 -1.163 1.00 84.25 86 TRP A N 1
ATOM 661 C CA . TRP A 1 86 ? -13.293 -8.668 -1.154 1.00 84.25 86 TRP A CA 1
ATOM 662 C C . TRP A 1 86 ? -14.496 -9.075 -0.309 1.00 84.25 86 TRP A C 1
ATOM 664 O O . TRP A 1 86 ? -15.085 -8.220 0.350 1.00 84.25 86 TRP A O 1
ATOM 674 N N . VAL A 1 87 ? -14.834 -10.364 -0.261 1.00 88.12 87 VAL A N 1
ATOM 675 C CA . VAL A 1 87 ? -15.857 -10.874 0.660 1.00 88.12 87 VAL A CA 1
ATOM 676 C C . VAL A 1 87 ? -15.427 -10.653 2.112 1.00 88.12 87 VAL A C 1
ATOM 678 O O . VAL A 1 87 ? -16.208 -10.118 2.898 1.00 88.12 87 VAL A O 1
ATOM 681 N N . ALA A 1 88 ? -14.182 -10.984 2.470 1.00 82.94 88 ALA A N 1
ATOM 682 C CA . ALA A 1 88 ? -13.660 -10.761 3.820 1.00 82.94 88 ALA A CA 1
ATOM 683 C C . ALA A 1 88 ? -13.640 -9.267 4.195 1.00 82.94 88 ALA A C 1
ATOM 685 O O . ALA A 1 88 ? -14.096 -8.893 5.277 1.00 82.94 88 ALA A O 1
ATOM 686 N N . VAL A 1 89 ? -13.182 -8.405 3.280 1.00 81.88 89 VAL A N 1
ATOM 687 C CA . VAL A 1 89 ? -13.191 -6.944 3.457 1.00 81.88 89 VAL A CA 1
ATOM 688 C C . VAL A 1 89 ? -14.620 -6.420 3.612 1.00 81.88 89 VAL A C 1
ATOM 690 O O . VAL A 1 89 ? -14.866 -5.605 4.497 1.00 81.88 89 VAL A O 1
ATOM 693 N N . GLY A 1 90 ? -15.574 -6.904 2.812 1.00 84.56 90 GLY A N 1
ATOM 694 C CA . GLY A 1 90 ? -16.982 -6.513 2.892 1.00 84.56 90 GLY A CA 1
ATOM 695 C C . GLY A 1 90 ? -17.624 -6.876 4.232 1.00 84.56 90 GLY A C 1
ATOM 696 O O . GLY A 1 90 ? -18.267 -6.029 4.852 1.00 84.56 90 GLY A O 1
ATOM 697 N N . ILE A 1 91 ? -17.391 -8.100 4.717 1.00 83.50 91 ILE A N 1
ATOM 698 C CA . ILE A 1 91 ? -17.873 -8.561 6.029 1.00 83.50 91 ILE A CA 1
ATOM 699 C C . ILE A 1 91 ? -17.270 -7.706 7.150 1.00 83.50 91 ILE A C 1
ATOM 701 O O . ILE A 1 91 ? -17.998 -7.223 8.016 1.00 83.50 91 ILE A O 1
ATOM 705 N N . TYR A 1 92 ? -15.958 -7.471 7.115 1.00 76.56 92 TYR A N 1
ATOM 706 C CA . TYR A 1 92 ? -15.272 -6.679 8.134 1.00 76.56 92 TYR A CA 1
ATOM 707 C C . TYR A 1 92 ? -15.720 -5.212 8.141 1.00 76.56 92 TYR A C 1
ATOM 709 O O . TYR A 1 92 ? -15.970 -4.630 9.195 1.00 76.56 92 TYR A O 1
ATOM 717 N N . SER A 1 93 ? -15.857 -4.606 6.960 1.00 80.12 93 SER A N 1
ATOM 718 C CA . SER A 1 93 ? -16.316 -3.223 6.826 1.00 80.12 93 SER A CA 1
ATOM 719 C C . SER A 1 93 ? -17.743 -3.063 7.364 1.00 80.12 93 SER A C 1
ATOM 721 O O . SER A 1 93 ? -18.035 -2.101 8.078 1.00 80.12 93 SER A O 1
ATOM 723 N N . TRP A 1 94 ? -18.613 -4.045 7.100 1.00 82.56 94 TRP A N 1
ATOM 724 C CA . TRP A 1 94 ? -19.975 -4.082 7.633 1.00 82.56 94 TRP A CA 1
ATOM 725 C C . TRP A 1 94 ? -20.007 -4.163 9.162 1.00 82.56 94 TRP A C 1
ATOM 727 O O . TRP A 1 94 ? -20.763 -3.426 9.802 1.00 82.56 94 TRP A O 1
ATOM 737 N N . ASP A 1 95 ? -19.173 -5.021 9.752 1.00 78.06 95 ASP A N 1
ATOM 738 C CA . ASP A 1 95 ? -19.056 -5.165 11.204 1.00 78.06 95 ASP A CA 1
ATOM 739 C C . ASP A 1 95 ? -18.526 -3.882 11.865 1.00 78.06 95 ASP A C 1
ATOM 741 O O . ASP A 1 95 ? -19.121 -3.377 12.817 1.00 78.06 95 ASP A O 1
ATOM 745 N N . MET A 1 96 ? -17.498 -3.259 11.280 1.00 72.19 96 MET A N 1
ATOM 746 C CA . MET A 1 96 ? -16.936 -1.989 11.753 1.00 72.19 96 MET A CA 1
ATOM 747 C C . MET A 1 96 ? -17.971 -0.848 11.740 1.00 72.19 96 MET A C 1
ATOM 749 O O . MET A 1 96 ? -18.084 -0.089 12.707 1.00 72.19 96 MET A O 1
ATOM 753 N N . ILE A 1 97 ? -18.772 -0.735 10.671 1.00 74.69 97 ILE A N 1
ATOM 754 C CA . ILE A 1 97 ? -19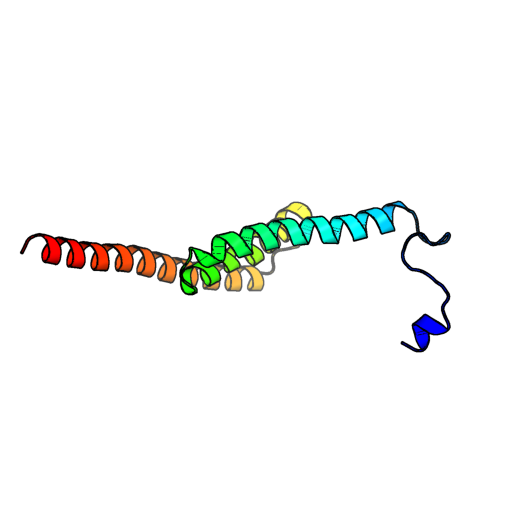.839 0.276 10.568 1.00 74.69 97 ILE A CA 1
ATOM 755 C C . ILE A 1 97 ? -20.953 0.008 11.594 1.00 74.69 97 ILE A C 1
ATOM 757 O O . ILE A 1 97 ? -21.480 0.950 12.196 1.00 74.69 97 ILE A O 1
ATOM 761 N N . ARG A 1 98 ? -21.316 -1.260 11.831 1.00 75.56 98 ARG A N 1
ATOM 762 C CA . ARG A 1 98 ? -22.313 -1.638 12.850 1.00 75.56 98 ARG A CA 1
ATOM 763 C C . ARG A 1 98 ? -21.818 -1.373 14.273 1.00 75.56 98 ARG A C 1
ATOM 765 O O . ARG A 1 98 ? -22.565 -0.787 15.059 1.00 75.56 98 ARG A O 1
ATOM 772 N N . GLY A 1 99 ? -20.575 -1.736 14.587 1.00 64.94 99 GLY A N 1
ATOM 773 C CA . GLY A 1 99 ? -19.957 -1.544 15.901 1.00 64.94 99 GLY A CA 1
ATOM 774 C C . GLY A 1 99 ? -19.871 -0.071 16.310 1.00 64.94 99 GLY A C 1
ATOM 775 O O . GLY A 1 99 ? -20.255 0.286 17.423 1.00 64.94 99 GLY A O 1
ATOM 776 N N . HIS A 1 100 ? -19.505 0.822 15.382 1.00 61.06 100 HIS A N 1
ATOM 777 C CA . HIS A 1 100 ? -19.472 2.266 15.651 1.00 61.06 100 HIS A CA 1
ATOM 778 C C . HIS A 1 100 ? -20.845 2.876 15.983 1.00 61.06 100 HIS A C 1
ATOM 780 O O . HIS A 1 100 ? -20.912 3.869 16.711 1.00 61.06 100 HIS A O 1
ATOM 786 N N . ARG A 1 101 ? -21.954 2.302 15.493 1.00 58.97 101 ARG A N 1
ATOM 787 C CA . ARG A 1 101 ? -23.309 2.773 15.839 1.00 58.97 101 ARG A CA 1
ATOM 788 C C . ARG A 1 101 ? -23.738 2.313 17.234 1.00 58.97 101 ARG A C 1
ATOM 790 O O . ARG A 1 101 ? -24.409 3.078 17.923 1.00 58.97 101 ARG A O 1
ATOM 797 N N . ALA A 1 102 ? -23.318 1.124 17.667 1.00 58.44 102 ALA A N 1
ATOM 798 C CA . ALA A 1 102 ? -23.625 0.591 18.995 1.00 58.44 102 ALA A CA 1
ATOM 799 C C . ALA A 1 102 ? -22.891 1.354 20.116 1.00 58.44 102 ALA A C 1
ATOM 801 O O . ALA A 1 102 ? -23.515 1.738 21.104 1.00 58.44 102 ALA A O 1
ATOM 802 N N . SER A 1 103 ? -21.606 1.683 19.931 1.00 57.34 103 SER A N 1
ATOM 803 C CA . SER A 1 103 ? -20.826 2.438 20.928 1.00 57.34 103 SER A CA 1
A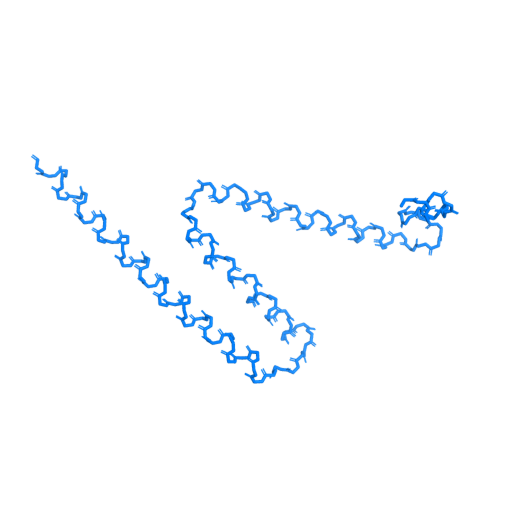TOM 804 C C . SER A 1 103 ? -21.297 3.889 21.103 1.00 57.34 103 SER A C 1
ATOM 806 O O . SER A 1 103 ? -21.228 4.433 22.201 1.00 57.34 103 SER A O 1
ATOM 808 N N . ARG A 1 104 ? -21.828 4.528 20.047 1.00 56.56 104 ARG A N 1
ATOM 809 C CA . ARG A 1 104 ? -22.403 5.886 20.143 1.00 56.56 104 ARG A CA 1
ATOM 810 C C . ARG A 1 104 ? -23.786 5.915 20.794 1.00 56.56 104 ARG A C 1
ATOM 812 O O . ARG A 1 104 ? -24.144 6.930 21.383 1.00 56.56 104 ARG A O 1
ATOM 819 N N . ALA A 1 105 ? -24.559 4.835 20.679 1.00 59.28 105 ALA A N 1
ATOM 820 C CA . ALA A 1 105 ? -25.854 4.722 21.346 1.00 59.28 105 ALA A CA 1
ATOM 821 C C . ALA A 1 105 ? -25.686 4.607 22.870 1.00 59.28 105 ALA A C 1
ATOM 823 O O . ALA A 1 105 ? -26.402 5.290 23.593 1.00 59.28 105 ALA A O 1
ATOM 824 N N . ALA A 1 106 ? -24.689 3.841 23.331 1.00 59.38 106 ALA A N 1
ATOM 825 C CA . ALA A 1 106 ? -24.380 3.665 24.752 1.00 59.38 106 ALA A CA 1
ATOM 826 C C . ALA A 1 106 ? -23.882 4.957 25.435 1.00 59.38 106 ALA A C 1
ATOM 828 O O . ALA A 1 106 ? -24.353 5.298 26.516 1.00 59.38 106 ALA A O 1
ATOM 829 N N . LEU A 1 107 ? -23.013 5.731 24.771 1.00 62.56 107 LEU A N 1
ATOM 830 C CA . LEU A 1 107 ? -22.521 7.020 25.291 1.00 62.56 107 LEU A CA 1
ATOM 831 C C . LEU A 1 107 ? -23.614 8.098 25.379 1.00 62.56 107 LEU A C 1
ATOM 833 O O . LEU A 1 107 ? -23.534 8.998 26.206 1.00 62.56 107 LEU A O 1
ATOM 837 N N . ARG A 1 108 ? -24.648 8.037 24.528 1.00 59.59 108 ARG A N 1
ATOM 838 C CA . ARG A 1 108 ? -25.748 9.014 24.556 1.00 59.59 108 ARG A CA 1
ATOM 839 C C . ARG A 1 108 ? -26.692 8.786 25.736 1.00 59.59 108 ARG A C 1
ATOM 841 O O . ARG A 1 108 ? -27.257 9.753 26.229 1.00 59.59 108 ARG A O 1
ATOM 848 N N . THR A 1 109 ? -26.878 7.539 26.160 1.00 62.84 109 THR A N 1
ATOM 849 C CA . THR A 1 109 ? -27.667 7.199 27.353 1.00 62.84 109 THR A CA 1
ATOM 850 C C . THR A 1 109 ? -26.976 7.639 28.641 1.00 62.84 109 THR A C 1
ATOM 852 O O . THR A 1 109 ? -27.645 8.177 29.507 1.00 62.84 109 THR A O 1
ATOM 855 N N . GLU A 1 110 ? -25.647 7.531 28.718 1.00 63.03 110 GLU A N 1
ATOM 856 C CA . GLU A 1 110 ? -24.854 7.930 29.894 1.00 63.03 110 GLU A CA 1
ATOM 857 C C . GLU A 1 110 ? -24.789 9.458 30.109 1.00 63.03 110 GLU A C 1
ATOM 859 O O . GLU A 1 110 ? -24.542 9.917 31.213 1.00 63.03 110 GLU A O 1
ATOM 864 N N . MET A 1 111 ? -25.014 10.268 29.066 1.00 61.88 111 MET A N 1
ATOM 865 C CA . MET A 1 111 ? -25.039 11.741 29.169 1.00 61.88 111 MET A CA 1
ATOM 866 C C . MET A 1 111 ? -26.419 12.320 29.527 1.00 61.88 111 MET A C 1
ATOM 868 O O . MET A 1 111 ? -26.551 13.538 29.646 1.00 61.88 111 MET A O 1
ATOM 872 N N . LEU A 1 112 ? -27.458 11.482 29.590 1.00 70.81 112 LEU A N 1
ATOM 873 C CA . LEU A 1 112 ? -28.839 11.892 29.879 1.00 70.81 112 LEU A CA 1
ATOM 874 C C . LEU A 1 112 ? -29.290 11.522 31.303 1.00 70.81 112 LEU A C 1
ATOM 876 O O . LEU A 1 112 ? -30.403 11.893 31.678 1.00 70.81 112 LEU A O 1
ATOM 880 N N . GLU A 1 113 ? -28.446 10.817 32.060 1.00 56.03 113 GLU A N 1
ATOM 881 C CA . GLU A 1 113 ? -28.593 10.539 33.498 1.00 56.03 113 GLU A CA 1
ATOM 882 C C . GLU A 1 113 ? -27.761 11.529 34.326 1.00 56.03 113 GLU A C 1
ATOM 884 O O . GLU A 1 113 ? -28.257 11.942 35.400 1.00 56.03 113 GLU A O 1
#

Radius of gyration: 23.34 Å; chains: 1; bounding box: 65×30×54 Å

Foldseek 3Di:
DVVVVVVPDDVAPDPPDDNVVNVVVVVVVVVVVVVVVVLVVVVVVDDPVVNVLVVLVVVVVVVCCCCPPVVDDDDVVNVVVNVVVVVVSVVVVVVVVVVVVVVVVVVVVVVVD

pLDDT: mean 76.38, std 9.74, range [52.56, 92.75]

Secondary structure (DSSP, 8-state):
-HHHHS----SSS-TTS-HHHHHHHHHHHHHHHHHHHHHHHHHTTS-HHHHHHHHTHHHHHHHHHHHHTT-----HHHHHHHHHHHHHHHHHHHHHHHHHHHHHHHHHHHT--